Protein AF-A0A091C9T3-F1 (afdb_monomer_lite)

Structure (mmCIF, N/CA/C/O backbone):
data_AF-A0A091C9T3-F1
#
_entry.id   AF-A0A091C9T3-F1
#
loop_
_atom_site.group_PDB
_atom_site.id
_atom_site.type_symbol
_atom_site.label_atom_id
_atom_site.label_alt_id
_atom_site.label_comp_id
_atom_site.label_asym_id
_atom_site.label_entity_id
_atom_site.label_seq_id
_atom_site.pdbx_PDB_ins_code
_atom_site.Cartn_x
_atom_site.Cartn_y
_atom_site.Cartn_z
_atom_site.occupancy
_atom_site.B_iso_or_equiv
_atom_site.auth_seq_id
_atom_site.auth_comp_id
_atom_site.auth_asym_id
_atom_site.auth_atom_id
_atom_site.pdbx_PDB_model_num
ATOM 1 N N . MET A 1 1 ? -3.508 -20.412 -16.069 1.00 38.66 1 MET A N 1
ATOM 2 C CA . MET A 1 1 ? -4.031 -19.136 -16.592 1.00 38.66 1 MET A CA 1
ATOM 3 C C . MET A 1 1 ? -3.757 -18.100 -15.529 1.00 38.66 1 MET A C 1
ATOM 5 O O . MET A 1 1 ? -4.199 -18.280 -14.404 1.00 38.66 1 MET A O 1
ATO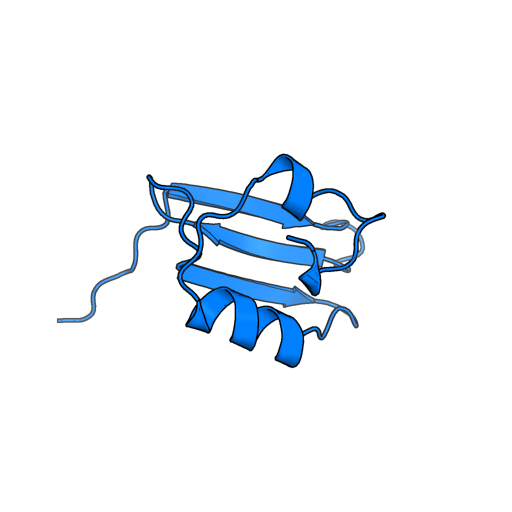M 9 N N . GLU A 1 2 ? -2.907 -17.134 -15.850 1.00 40.16 2 GLU A N 1
ATOM 10 C CA . GLU A 1 2 ? -2.441 -16.099 -14.931 1.00 40.16 2 GLU A CA 1
ATOM 11 C C . GLU A 1 2 ? -3.604 -15.145 -14.637 1.00 40.16 2 GLU A C 1
ATOM 13 O O . GLU A 1 2 ? -4.132 -14.506 -15.546 1.00 40.16 2 GLU A O 1
ATOM 18 N N . HIS A 1 3 ? -4.055 -15.094 -13.382 1.00 46.03 3 HIS A N 1
ATOM 19 C CA . HIS A 1 3 ? -4.996 -14.069 -12.952 1.00 46.03 3 HIS A CA 1
ATOM 20 C C . HIS A 1 3 ? -4.241 -12.743 -12.914 1.00 46.03 3 HIS A C 1
ATOM 22 O O . HIS A 1 3 ? -3.405 -12.531 -12.036 1.00 46.03 3 HIS A O 1
ATOM 28 N N . ALA A 1 4 ? -4.527 -11.848 -13.859 1.00 47.00 4 ALA A N 1
ATOM 29 C CA . ALA A 1 4 ? -4.299 -10.435 -13.611 1.00 47.00 4 ALA A CA 1
ATOM 30 C C . ALA A 1 4 ? -5.115 -10.092 -12.361 1.00 47.00 4 ALA A C 1
ATOM 32 O O . ALA A 1 4 ? -6.345 -10.178 -12.372 1.00 47.00 4 ALA A O 1
ATOM 33 N N . VAL A 1 5 ? -4.427 -9.823 -11.254 1.00 63.09 5 VAL A N 1
ATOM 34 C CA . VAL A 1 5 ? -5.072 -9.371 -10.028 1.00 63.09 5 VAL A CA 1
ATOM 35 C C . VAL A 1 5 ? -5.532 -7.946 -10.316 1.00 63.09 5 VAL A C 1
ATOM 37 O O . VAL A 1 5 ? -4.736 -7.011 -10.262 1.00 63.09 5 VAL A O 1
ATOM 40 N N . ASN A 1 6 ? -6.783 -7.796 -10.749 1.00 77.88 6 ASN A N 1
ATOM 41 C CA . ASN A 1 6 ? -7.383 -6.482 -10.922 1.00 77.88 6 ASN A CA 1
ATOM 42 C C . ASN A 1 6 ? -7.469 -5.848 -9.531 1.00 77.88 6 ASN A C 1
ATOM 44 O O . ASN A 1 6 ? -8.150 -6.378 -8.655 1.00 77.88 6 ASN A O 1
ATOM 48 N N . TRP A 1 7 ? -6.730 -4.762 -9.322 1.00 89.88 7 TRP A N 1
ATOM 49 C CA . TRP A 1 7 ? -6.896 -3.918 -8.145 1.00 89.88 7 TRP A CA 1
ATOM 50 C C . TRP A 1 7 ? -8.028 -2.923 -8.411 1.00 89.88 7 TRP A C 1
ATOM 52 O O . TRP A 1 7 ? -8.234 -2.510 -9.554 1.00 89.88 7 TRP A O 1
ATOM 62 N N . ASP A 1 8 ? -8.756 -2.553 -7.363 1.00 93.00 8 ASP A N 1
ATOM 63 C CA . ASP A 1 8 ? -9.855 -1.590 -7.432 1.00 93.00 8 ASP A CA 1
ATOM 64 C C . ASP A 1 8 ? -9.312 -0.153 -7.417 1.00 93.00 8 ASP A C 1
ATOM 66 O O . ASP A 1 8 ? -9.546 0.631 -8.337 1.00 93.00 8 ASP A O 1
ATOM 70 N N . HIS A 1 9 ? -8.480 0.170 -6.424 1.00 93.12 9 HIS A N 1
ATOM 71 C CA . HIS A 1 9 ? -7.812 1.466 -6.326 1.00 93.12 9 HIS A CA 1
ATOM 72 C C . HIS A 1 9 ? -6.457 1.367 -5.611 1.00 93.12 9 HIS A C 1
ATOM 74 O O . HIS A 1 9 ? -5.962 0.282 -5.288 1.00 93.12 9 HIS A O 1
ATOM 80 N N . THR A 1 10 ? -5.811 2.522 -5.426 1.00 94.12 10 THR A N 1
ATOM 81 C CA . THR A 1 10 ? -4.507 2.625 -4.769 1.00 94.12 10 THR A CA 1
ATOM 82 C C . THR A 1 10 ? -4.538 3.602 -3.606 1.00 94.12 10 THR A C 1
ATOM 84 O O . THR A 1 10 ? -4.990 4.732 -3.784 1.00 94.12 10 THR A O 1
ATOM 87 N N . CYS A 1 11 ? -3.948 3.214 -2.477 1.00 93.38 11 CYS A N 1
ATOM 88 C CA . CYS A 1 11 ? -3.673 4.111 -1.354 1.00 93.38 11 CYS 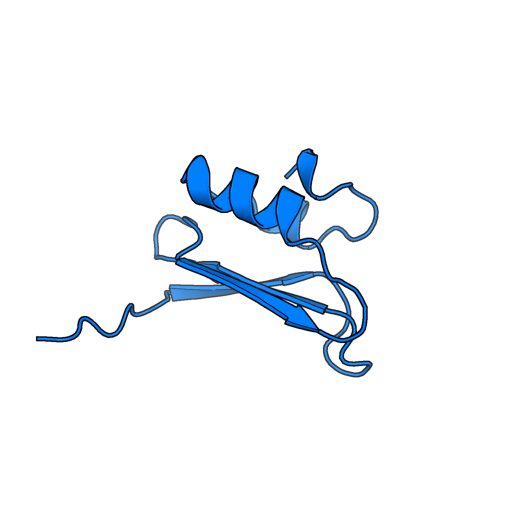A CA 1
ATOM 89 C C . CYS A 1 11 ? -2.221 4.587 -1.444 1.00 93.38 11 CYS A C 1
ATOM 91 O O . CYS A 1 11 ? -1.309 3.773 -1.647 1.00 93.38 11 CYS A O 1
ATOM 93 N N . VAL A 1 12 ? -1.980 5.889 -1.288 1.00 93.00 12 VAL A N 1
ATOM 94 C CA . VAL A 1 12 ? -0.644 6.478 -1.479 1.00 93.00 12 VAL A CA 1
ATOM 95 C C . VAL A 1 12 ? -0.165 7.164 -0.211 1.00 93.00 12 VAL A C 1
ATOM 97 O O . VAL A 1 12 ? -0.686 8.189 0.211 1.00 93.00 12 VAL A O 1
ATOM 100 N N . ARG A 1 13 ? 0.917 6.639 0.357 1.00 91.50 13 ARG A N 1
ATOM 101 C CA . ARG A 1 13 ? 1.611 7.220 1.502 1.00 91.50 13 ARG A CA 1
ATOM 102 C C . ARG A 1 13 ? 2.903 7.878 1.043 1.00 91.50 13 ARG A C 1
ATOM 104 O O . ARG A 1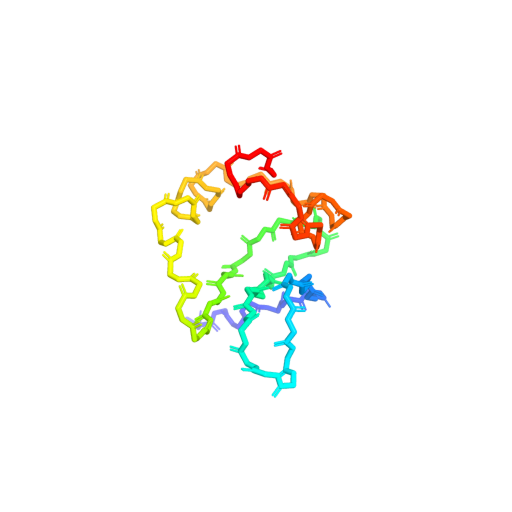 13 ? 3.794 7.195 0.539 1.00 91.50 13 ARG A O 1
ATOM 111 N N . GLY A 1 14 ? 3.063 9.175 1.277 1.00 90.38 14 GLY A N 1
ATOM 112 C CA . GLY A 1 14 ? 4.244 9.916 0.825 1.00 90.38 14 GLY A CA 1
ATOM 113 C C . GLY A 1 14 ? 3.959 10.801 -0.377 1.00 90.38 14 GLY A C 1
ATOM 114 O O . GLY A 1 14 ? 2.825 11.196 -0.618 1.00 90.38 14 GLY A O 1
ATOM 115 N N . ASP A 1 15 ? 5.008 11.112 -1.130 1.00 89.06 15 ASP A N 1
ATOM 116 C CA . ASP A 1 15 ? 4.930 12.027 -2.265 1.00 89.06 15 ASP A CA 1
ATOM 117 C C . ASP A 1 15 ? 5.444 11.354 -3.544 1.00 89.06 15 ASP A C 1
ATOM 119 O O . ASP A 1 15 ? 6.579 10.868 -3.623 1.00 89.06 15 ASP A O 1
ATOM 123 N N . LEU A 1 16 ? 4.578 11.323 -4.559 1.00 88.50 16 LEU A N 1
ATOM 124 C CA . LEU A 1 16 ? 4.869 10.766 -5.878 1.00 88.50 16 LEU A CA 1
ATOM 125 C C . LEU A 1 16 ? 5.837 11.650 -6.678 1.00 88.50 16 LEU A C 1
ATOM 127 O O . LEU A 1 16 ? 6.620 11.130 -7.473 1.00 88.50 16 LEU A O 1
ATOM 131 N N . THR A 1 17 ? 5.845 12.963 -6.433 1.00 89.88 17 THR A N 1
ATOM 132 C CA . THR A 1 17 ? 6.691 13.945 -7.131 1.00 89.88 17 THR A CA 1
ATOM 133 C C . THR A 1 17 ? 8.159 13.737 -6.783 1.00 89.88 17 THR A C 1
ATOM 135 O O . THR A 1 17 ? 9.010 13.619 -7.665 1.00 89.88 17 THR A O 1
ATOM 138 N N . THR A 1 18 ? 8.462 13.607 -5.489 1.00 85.94 18 THR A N 1
ATOM 139 C CA . THR A 1 18 ? 9.808 13.279 -4.988 1.00 85.94 18 THR A CA 1
ATOM 140 C C . THR A 1 18 ? 10.124 11.780 -5.044 1.00 85.94 18 THR A C 1
ATOM 142 O O . THR A 1 18 ? 11.242 11.360 -4.722 1.00 85.94 18 THR A O 1
ATOM 145 N N . ARG A 1 19 ? 9.156 10.956 -5.476 1.00 83.94 19 ARG A N 1
ATOM 146 C CA . ARG A 1 19 ? 9.225 9.487 -5.553 1.00 83.94 19 ARG A CA 1
ATOM 147 C C . ARG A 1 19 ? 9.556 8.818 -4.212 1.00 83.94 19 ARG A C 1
ATOM 149 O O . ARG A 1 19 ? 9.977 7.664 -4.189 1.00 83.94 19 ARG A O 1
ATOM 156 N N . LYS A 1 20 ? 9.361 9.514 -3.090 1.00 89.19 20 LYS A N 1
ATOM 157 C CA . LYS A 1 20 ? 9.509 8.964 -1.740 1.00 89.19 20 LYS A CA 1
ATOM 158 C C . LYS A 1 20 ? 8.129 8.571 -1.232 1.00 89.19 20 LYS A C 1
ATOM 160 O O . LYS A 1 20 ? 7.486 9.300 -0.478 1.00 89.19 20 LYS A O 1
ATOM 165 N N . CYS A 1 21 ? 7.667 7.417 -1.697 1.00 89.94 21 CYS A N 1
ATOM 166 C CA . CYS A 1 21 ? 6.303 6.959 -1.477 1.00 89.94 21 CYS A CA 1
ATOM 167 C C . CYS A 1 21 ? 6.231 5.455 -1.207 1.00 89.94 21 CYS A C 1
ATOM 169 O O . CYS A 1 21 ? 7.164 4.699 -1.498 1.00 89.94 21 CYS A O 1
ATOM 171 N N . THR A 1 22 ? 5.106 5.057 -0.632 1.00 91.06 22 THR A N 1
ATOM 172 C CA . THR A 1 22 ? 4.638 3.685 -0.496 1.00 91.06 22 THR A CA 1
ATOM 173 C C . THR A 1 22 ? 3.230 3.629 -1.080 1.00 91.06 22 THR A C 1
ATOM 175 O O . THR A 1 22 ? 2.388 4.450 -0.725 1.00 91.06 22 THR A O 1
ATOM 178 N N . ILE A 1 23 ? 2.979 2.691 -1.987 1.00 92.06 23 ILE A N 1
ATOM 179 C CA . ILE A 1 23 ? 1.714 2.557 -2.715 1.00 92.06 23 ILE A CA 1
ATOM 180 C C . ILE A 1 23 ? 1.149 1.175 -2.416 1.00 92.06 23 ILE A C 1
ATOM 182 O O . ILE A 1 23 ? 1.825 0.180 -2.684 1.00 92.06 23 ILE A O 1
ATOM 186 N N . ALA A 1 24 ? -0.065 1.114 -1.877 1.00 92.38 24 ALA A N 1
ATOM 187 C CA . ALA A 1 24 ? -0.822 -0.125 -1.753 1.00 92.38 24 ALA A CA 1
ATOM 188 C C . ALA A 1 24 ? -1.816 -0.234 -2.910 1.00 92.38 24 ALA A C 1
ATOM 190 O O . ALA A 1 24 ? -2.562 0.704 -3.165 1.00 92.38 24 ALA A O 1
ATOM 191 N N . TYR A 1 25 ? -1.817 -1.375 -3.588 1.00 93.06 25 TYR A N 1
ATOM 192 C CA . TYR A 1 25 ? -2.834 -1.774 -4.555 1.00 93.06 25 TYR A CA 1
ATOM 193 C C . TYR A 1 25 ? -3.808 -2.676 -3.809 1.00 93.06 25 TYR A C 1
ATOM 195 O O . TYR A 1 25 ? -3.379 -3.700 -3.266 1.00 93.06 25 TYR A O 1
ATOM 203 N N . VAL A 1 26 ? -5.077 -2.287 -3.740 1.00 92.56 26 VAL A N 1
ATOM 204 C CA . VAL A 1 26 ? -6.091 -2.977 -2.931 1.00 92.56 26 VAL A CA 1
ATOM 205 C C . VAL A 1 26 ? -7.226 -3.512 -3.798 1.00 92.56 26 VAL A C 1
ATOM 207 O O . VAL A 1 26 ? -7.445 -3.026 -4.908 1.00 92.56 26 VAL A O 1
ATOM 210 N N . ASP A 1 27 ? -7.917 -4.541 -3.317 1.00 91.88 27 ASP A N 1
ATOM 211 C CA . ASP A 1 27 ? -9.159 -5.022 -3.927 1.00 91.88 27 ASP A CA 1
ATOM 212 C C . ASP A 1 27 ? -10.379 -4.184 -3.499 1.00 91.88 27 ASP A C 1
ATOM 214 O O . ASP A 1 27 ? -10.264 -3.221 -2.739 1.00 91.88 27 ASP A O 1
ATOM 218 N N . GLU A 1 28 ? -11.565 -4.569 -3.974 1.00 91.75 28 GLU A N 1
ATOM 219 C CA . GLU A 1 28 ? -12.845 -3.918 -3.650 1.00 91.75 28 GLU A CA 1
ATOM 220 C C . GLU A 1 28 ? -13.183 -3.911 -2.144 1.00 91.75 28 GLU A C 1
ATOM 222 O O . GLU A 1 28 ? -14.008 -3.118 -1.693 1.00 91.75 28 GLU A O 1
ATOM 227 N N . ASN A 1 29 ? -12.542 -4.777 -1.352 1.00 91.31 29 ASN A N 1
ATOM 228 C CA . ASN A 1 29 ? -12.722 -4.889 0.094 1.00 91.31 29 ASN A CA 1
ATOM 229 C C . ASN A 1 29 ? -11.592 -4.204 0.876 1.00 91.31 29 ASN A C 1
ATOM 231 O O . ASN A 1 29 ? -11.470 -4.420 2.084 1.00 91.31 29 ASN A O 1
ATOM 235 N N . ASN A 1 30 ? -10.765 -3.387 0.213 1.00 91.12 30 ASN A N 1
ATOM 236 C CA . ASN A 1 30 ? -9.586 -2.739 0.788 1.00 91.12 30 ASN A CA 1
ATOM 237 C C . ASN A 1 30 ? -8.515 -3.719 1.302 1.00 91.12 30 ASN A C 1
ATOM 239 O O . ASN A 1 30 ? -7.678 -3.358 2.133 1.00 91.12 30 ASN A O 1
ATOM 243 N N . VAL A 1 31 ? -8.492 -4.963 0.821 1.00 90.94 31 VAL A N 1
ATOM 244 C CA . VAL A 1 31 ? -7.437 -5.924 1.163 1.00 90.94 31 VAL A CA 1
ATOM 245 C C . VAL A 1 31 ? -6.230 -5.679 0.252 1.00 90.94 31 VAL A C 1
ATOM 247 O O . VAL A 1 31 ? -6.384 -5.603 -0.970 1.00 90.94 31 VAL A O 1
ATOM 250 N N . PRO A 1 32 ? -5.007 -5.549 0.798 1.00 90.56 32 PRO A N 1
ATOM 251 C C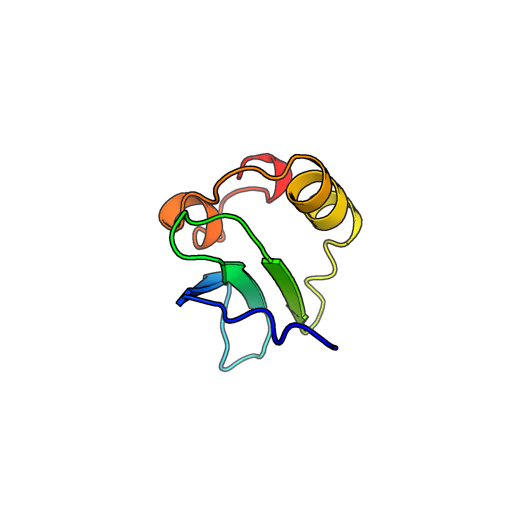A . PRO A 1 32 ? -3.830 -5.288 -0.010 1.00 90.56 32 PRO A CA 1
ATOM 252 C C . PRO A 1 32 ? -3.437 -6.508 -0.838 1.00 90.56 32 PRO A C 1
ATOM 254 O O . PRO A 1 32 ? -3.172 -7.591 -0.319 1.00 90.56 32 PRO A O 1
ATOM 257 N N . LEU A 1 33 ? -3.326 -6.283 -2.142 1.00 91.06 33 LEU A N 1
ATOM 258 C CA . LEU A 1 33 ? -2.874 -7.250 -3.137 1.00 91.06 33 LEU A CA 1
ATOM 259 C C . LEU A 1 33 ? -1.368 -7.123 -3.379 1.00 91.06 33 LEU A C 1
ATOM 261 O O . LEU A 1 33 ? -0.661 -8.115 -3.553 1.00 91.06 33 LEU A O 1
ATOM 265 N N . ALA A 1 34 ? -0.865 -5.889 -3.360 1.00 90.31 34 ALA A N 1
ATOM 266 C CA . ALA A 1 34 ? 0.552 -5.582 -3.476 1.00 90.31 34 ALA A CA 1
ATOM 267 C C . ALA A 1 34 ? 0.879 -4.257 -2.788 1.00 90.31 34 ALA A C 1
ATOM 269 O O . ALA A 1 34 ? 0.070 -3.332 -2.778 1.00 90.31 34 ALA A O 1
ATOM 270 N N . ILE A 1 35 ? 2.101 -4.139 -2.266 1.00 89.69 35 ILE A N 1
ATOM 271 C CA . ILE A 1 35 ? 2.614 -2.880 -1.720 1.00 89.69 35 ILE A CA 1
ATOM 272 C C . ILE A 1 35 ? 3.995 -2.609 -2.314 1.00 89.69 35 ILE A C 1
ATOM 274 O O . ILE A 1 35 ? 4.918 -3.411 -2.158 1.00 89.69 35 ILE A O 1
ATOM 278 N N . LEU A 1 36 ? 4.130 -1.469 -2.992 1.00 88.94 36 LEU A N 1
ATOM 279 C CA . LEU A 1 36 ? 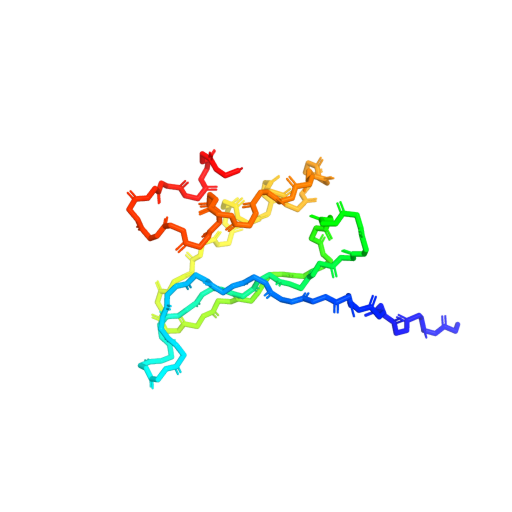5.381 -0.969 -3.559 1.00 88.94 36 LEU A CA 1
ATOM 280 C C . LEU A 1 36 ? 5.944 0.174 -2.718 1.00 88.94 36 LEU A C 1
ATOM 282 O O . LEU A 1 36 ? 5.202 0.970 -2.157 1.00 88.94 36 LEU A O 1
ATOM 286 N N . PHE A 1 37 ? 7.270 0.283 -2.673 1.00 88.00 37 PHE A N 1
ATOM 287 C CA . PHE A 1 37 ? 7.987 1.355 -1.980 1.00 88.00 37 PHE A CA 1
ATOM 288 C C . PHE A 1 37 ? 9.105 1.883 -2.871 1.00 88.00 37 PHE A C 1
ATOM 290 O O . PHE A 1 37 ? 9.807 1.109 -3.525 1.00 88.00 37 PHE A O 1
ATOM 297 N N . ALA A 1 38 ? 9.294 3.198 -2.856 1.00 86.56 38 ALA A N 1
ATOM 298 C CA . ALA A 1 38 ? 10.308 3.893 -3.637 1.00 86.56 38 ALA A CA 1
ATOM 299 C C . ALA A 1 38 ? 11.180 4.806 -2.755 1.00 86.56 38 ALA A C 1
ATOM 301 O O . ALA A 1 38 ? 10.777 5.235 -1.673 1.00 86.56 38 ALA A O 1
ATOM 302 N N . ASN A 1 39 ? 12.409 5.062 -3.217 1.00 79.69 39 ASN A N 1
ATOM 303 C CA . ASN A 1 39 ? 13.387 6.003 -2.650 1.00 79.69 39 ASN A CA 1
ATOM 304 C C . ASN A 1 39 ? 13.525 5.986 -1.116 1.00 79.69 39 ASN A C 1
ATOM 306 O O . ASN A 1 39 ? 13.234 6.964 -0.429 1.00 79.69 39 ASN A O 1
ATOM 310 N N . GLY A 1 40 ? 14.025 4.877 -0.566 1.00 68.62 40 GLY A N 1
ATOM 311 C CA . GLY A 1 40 ? 14.409 4.800 0.850 1.00 68.62 40 GLY A CA 1
ATOM 312 C C . GLY A 1 40 ? 13.268 4.487 1.823 1.00 68.62 40 GLY A C 1
ATOM 313 O O . GLY A 1 40 ? 13.540 4.267 2.998 1.00 68.62 40 GLY A O 1
ATOM 314 N N . ASN A 1 41 ? 12.024 4.348 1.354 1.00 69.50 41 ASN A N 1
ATOM 315 C CA . ASN A 1 41 ? 10.903 3.821 2.147 1.00 69.50 41 ASN A CA 1
ATOM 316 C C . ASN A 1 41 ? 10.901 2.282 2.229 1.00 69.50 41 ASN A C 1
ATOM 318 O O . ASN A 1 41 ? 9.848 1.651 2.214 1.00 69.50 41 ASN A O 1
ATOM 322 N N . ASN A 1 42 ? 12.072 1.643 2.286 1.00 69.25 42 ASN A N 1
ATOM 323 C CA . ASN A 1 42 ? 12.145 0.185 2.331 1.00 69.25 42 ASN A CA 1
ATOM 324 C C . ASN A 1 42 ? 11.633 -0.331 3.686 1.00 69.25 42 ASN A C 1
ATOM 326 O O . ASN A 1 42 ? 12.383 -0.430 4.652 1.00 69.25 42 ASN A O 1
ATOM 330 N N . GLN A 1 43 ? 10.345 -0.663 3.740 1.00 75.81 43 GLN A N 1
ATOM 331 C CA . GLN A 1 43 ? 9.659 -1.165 4.930 1.00 75.81 43 GLN A CA 1
ATOM 332 C C . GLN A 1 43 ? 9.275 -2.640 4.791 1.00 75.81 43 GLN A C 1
ATOM 334 O O . GLN A 1 43 ? 8.247 -3.086 5.299 1.00 75.81 43 GLN A O 1
ATOM 339 N N . ARG A 1 44 ? 10.119 -3.422 4.108 1.00 80.75 44 ARG A N 1
ATOM 340 C CA . ARG A 1 44 ? 9.844 -4.820 3.747 1.00 80.75 44 ARG A CA 1
ATOM 341 C C . ARG A 1 44 ? 9.346 -5.675 4.916 1.00 80.75 44 ARG A C 1
ATOM 343 O O . ARG A 1 44 ? 8.413 -6.444 4.739 1.00 80.75 44 ARG A O 1
ATOM 350 N N . ALA A 1 45 ? 9.929 -5.537 6.108 1.00 83.50 45 ALA A N 1
ATOM 351 C CA . ALA A 1 45 ? 9.512 -6.319 7.273 1.00 83.50 45 ALA A CA 1
ATOM 352 C C . ALA A 1 45 ? 8.095 -5.965 7.765 1.00 83.50 45 ALA A C 1
ATOM 354 O O . ALA A 1 45 ? 7.324 -6.865 8.094 1.00 83.50 45 ALA A O 1
ATOM 355 N N . ALA A 1 46 ? 7.744 -4.676 7.803 1.00 80.88 46 ALA A N 1
ATOM 356 C CA . ALA A 1 46 ? 6.412 -4.224 8.206 1.00 80.88 46 ALA A CA 1
ATOM 357 C C . ALA A 1 46 ? 5.361 -4.605 7.154 1.00 80.88 46 ALA A C 1
ATOM 359 O O . ALA A 1 46 ? 4.313 -5.144 7.493 1.00 80.88 46 ALA A O 1
ATOM 360 N N . VAL A 1 47 ? 5.696 -4.435 5.874 1.00 82.62 47 VAL A N 1
ATOM 361 C CA . VAL A 1 47 ? 4.842 -4.824 4.746 1.00 82.62 47 VAL A CA 1
ATOM 362 C C . VAL A 1 47 ? 4.596 -6.325 4.723 1.00 82.62 47 VAL A C 1
ATOM 364 O O . VAL A 1 47 ? 3.453 -6.740 4.597 1.00 82.62 47 VAL A O 1
ATOM 367 N N . ASN A 1 48 ? 5.628 -7.152 4.911 1.00 84.62 48 ASN A N 1
ATOM 368 C CA . ASN A 1 48 ? 5.452 -8.603 4.961 1.00 84.62 48 ASN A CA 1
ATOM 369 C C . ASN A 1 48 ? 4.481 -9.017 6.073 1.00 84.62 48 ASN A C 1
ATOM 371 O O . ASN A 1 48 ? 3.676 -9.917 5.865 1.00 84.62 48 ASN A O 1
ATOM 375 N N . LYS A 1 49 ? 4.531 -8.356 7.237 1.00 83.00 49 LYS A N 1
ATOM 376 C CA . LYS A 1 49 ? 3.573 -8.602 8.324 1.00 83.00 49 LYS A CA 1
ATOM 377 C C . LYS A 1 49 ? 2.158 -8.168 7.946 1.00 83.00 49 LYS A C 1
ATOM 379 O O . LYS A 1 49 ? 1.223 -8.920 8.198 1.00 83.00 49 LYS A O 1
ATOM 384 N N . LEU A 1 50 ? 2.004 -6.991 7.341 1.00 80.19 50 LEU A N 1
ATOM 385 C CA . LEU A 1 50 ? 0.704 -6.486 6.895 1.00 80.19 50 LEU A CA 1
ATOM 386 C C . LEU A 1 50 ? 0.070 -7.434 5.863 1.00 80.19 50 LEU A C 1
ATOM 388 O O . LEU A 1 50 ? -1.059 -7.880 6.051 1.00 80.19 50 LEU A O 1
ATOM 392 N N . MET A 1 51 ? 0.842 -7.824 4.844 1.00 82.88 51 MET A N 1
ATOM 393 C CA . MET A 1 51 ? 0.424 -8.754 3.791 1.00 82.88 51 MET A CA 1
ATOM 394 C C . MET A 1 51 ? 0.116 -10.156 4.337 1.00 82.88 51 MET A C 1
ATOM 396 O O . MET A 1 51 ? -0.873 -10.759 3.940 1.00 82.88 51 MET A O 1
ATOM 400 N N . ALA A 1 52 ? 0.921 -10.677 5.272 1.00 83.56 52 ALA A N 1
ATOM 401 C CA . ALA A 1 52 ? 0.697 -12.000 5.863 1.00 83.56 52 ALA A CA 1
ATOM 402 C C . ALA A 1 52 ? -0.576 -12.070 6.719 1.00 83.56 52 ALA A C 1
ATOM 404 O O . ALA A 1 52 ? -1.183 -13.131 6.827 1.00 83.56 52 ALA A O 1
ATOM 405 N N . ASN A 1 53 ? -0.984 -10.949 7.318 1.00 78.62 53 ASN A N 1
ATOM 406 C CA . ASN A 1 53 ? -2.210 -10.880 8.104 1.00 78.62 53 ASN A CA 1
ATOM 407 C C . ASN A 1 53 ? -3.471 -10.742 7.235 1.00 78.62 53 ASN A C 1
ATOM 409 O O . ASN A 1 53 ? -4.566 -10.893 7.771 1.00 78.62 53 ASN A O 1
ATOM 413 N N . GLY A 1 54 ? -3.333 -10.421 5.938 1.00 71.38 54 GLY A N 1
ATOM 414 C CA . GLY A 1 54 ? -4.458 -10.237 5.013 1.00 71.38 54 GLY A CA 1
ATOM 415 C C . GLY A 1 54 ? -5.476 -9.195 5.484 1.00 71.38 54 GLY A C 1
ATOM 416 O O . GLY A 1 54 ? -6.662 -9.312 5.188 1.00 71.38 54 GLY A O 1
ATOM 417 N N . LYS A 1 55 ? -5.040 -8.223 6.296 1.00 80.12 55 LYS A N 1
ATOM 418 C CA . LYS A 1 55 ? -5.936 -7.237 6.902 1.00 80.12 55 LYS A CA 1
ATOM 419 C C . LYS A 1 55 ? -6.358 -6.188 5.887 1.00 80.12 55 LYS A C 1
ATOM 421 O O . LYS A 1 55 ? -5.546 -5.733 5.088 1.00 80.12 55 LYS A O 1
ATOM 426 N N . VAL A 1 56 ? -7.613 -5.772 6.009 1.00 89.00 56 VAL A N 1
ATOM 427 C CA . VAL A 1 56 ? -8.158 -4.591 5.342 1.00 89.00 56 VAL A CA 1
ATOM 428 C C . VAL A 1 56 ? -7.331 -3.367 5.734 1.00 89.00 56 VAL A C 1
ATOM 430 O O . VAL A 1 56 ? -7.084 -3.145 6.921 1.00 89.00 56 VAL A O 1
ATOM 433 N N . ILE A 1 57 ? -6.907 -2.589 4.743 1.00 87.50 57 ILE A N 1
ATOM 434 C CA . ILE A 1 57 ? -6.255 -1.301 4.946 1.00 87.50 57 ILE A CA 1
ATOM 435 C C . ILE A 1 57 ? -7.323 -0.245 5.229 1.00 87.50 57 ILE A C 1
ATOM 437 O O . ILE A 1 57 ? -8.236 -0.036 4.433 1.00 87.50 57 ILE A O 1
ATOM 441 N N . ASP A 1 58 ? -7.167 0.479 6.334 1.00 91.00 58 ASP A N 1
ATOM 442 C CA . ASP A 1 58 ? -7.807 1.783 6.486 1.00 91.00 58 ASP A CA 1
ATOM 443 C C . ASP A 1 58 ? -6.990 2.813 5.696 1.00 91.00 58 ASP A C 1
ATOM 445 O O . ASP A 1 58 ? -5.826 3.082 6.012 1.00 91.00 58 ASP A O 1
ATOM 449 N N . GLN A 1 59 ? -7.587 3.367 4.640 1.00 90.88 59 GLN A N 1
ATOM 450 C CA . GLN A 1 59 ? -6.904 4.296 3.745 1.00 90.88 59 GLN A CA 1
ATOM 451 C C . GLN A 1 59 ? -6.378 5.533 4.486 1.00 90.88 59 GLN A C 1
ATOM 453 O O . GLN A 1 59 ? -5.233 5.926 4.274 1.00 90.88 59 GLN A O 1
ATOM 458 N N . ALA A 1 60 ? -7.161 6.120 5.395 1.00 91.62 60 ALA A N 1
ATOM 459 C CA . ALA A 1 60 ? -6.751 7.329 6.103 1.00 91.62 60 ALA A CA 1
ATOM 460 C C . ALA A 1 60 ? -5.555 7.054 7.025 1.00 91.62 60 ALA A C 1
ATOM 462 O O . ALA A 1 60 ? -4.612 7.846 7.078 1.00 91.62 60 ALA A O 1
ATOM 463 N N . LEU A 1 61 ? -5.555 5.905 7.709 1.00 91.19 61 LEU A N 1
ATOM 464 C CA . LEU A 1 61 ? -4.417 5.480 8.529 1.00 91.19 61 LEU A CA 1
ATOM 465 C C . LEU A 1 61 ? -3.180 5.174 7.680 1.00 91.19 61 LEU A C 1
ATOM 467 O O . LEU A 1 61 ? -2.056 5.487 8.083 1.00 91.19 61 LEU A O 1
ATOM 471 N N . PHE A 1 62 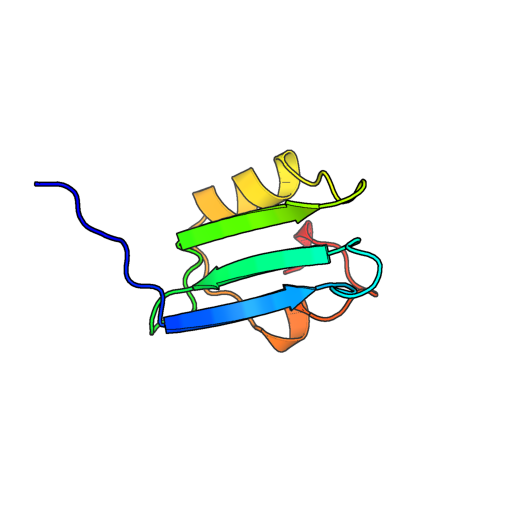? -3.376 4.578 6.504 1.00 91.12 62 PHE A N 1
ATOM 472 C CA . PHE A 1 62 ? -2.285 4.234 5.604 1.00 91.12 62 PHE A CA 1
ATOM 473 C C . PHE A 1 62 ? -1.577 5.467 5.050 1.00 91.12 62 PHE A C 1
ATOM 475 O O . PHE A 1 62 ? -0.343 5.526 5.049 1.00 91.12 62 PHE A O 1
ATOM 482 N N . GLU A 1 63 ? -2.344 6.451 4.592 1.00 92.19 63 GLU A N 1
ATOM 483 C CA . GLU A 1 63 ? -1.832 7.659 3.943 1.00 92.19 63 GLU A CA 1
ATOM 484 C C . GLU A 1 63 ? -1.201 8.645 4.947 1.00 92.19 63 GLU A C 1
ATOM 486 O O . GLU A 1 63 ? -0.339 9.444 4.572 1.00 92.19 63 GLU A O 1
ATOM 491 N N . ASP A 1 64 ? -1.529 8.532 6.241 1.00 91.19 64 ASP A N 1
ATOM 492 C CA . ASP A 1 64 ? -0.983 9.367 7.315 1.00 91.19 64 ASP A CA 1
ATOM 493 C C . ASP A 1 64 ? 0.503 9.088 7.591 1.00 91.19 64 ASP A C 1
ATOM 495 O O . ASP A 1 64 ? 0.885 8.203 8.366 1.00 91.19 64 ASP A O 1
ATOM 499 N N . MET A 1 65 ? 1.360 9.918 6.997 1.00 87.50 65 MET A N 1
ATOM 500 C CA . MET A 1 65 ? 2.814 9.865 7.141 1.00 87.50 65 MET A CA 1
ATOM 501 C C . MET A 1 65 ? 3.339 10.001 8.578 1.00 87.50 65 MET A C 1
ATOM 503 O O . MET A 1 65 ? 4.490 9.626 8.812 1.00 87.50 65 MET A O 1
ATOM 507 N N . SER A 1 66 ? 2.548 10.523 9.518 1.00 89.00 66 SER A N 1
ATOM 508 C CA . SER A 1 66 ? 2.968 10.708 10.912 1.00 89.00 66 SER A CA 1
ATOM 509 C C . SER A 1 66 ? 2.932 9.418 11.741 1.00 89.00 66 SER A C 1
ATOM 511 O O . SER A 1 66 ? 3.600 9.336 12.772 1.00 89.00 66 SER A O 1
ATOM 513 N N . ARG A 1 67 ? 2.205 8.392 11.279 1.00 83.88 67 ARG A N 1
ATOM 514 C CA . ARG A 1 67 ? 2.054 7.093 11.961 1.00 83.88 67 ARG A CA 1
ATOM 515 C C . ARG A 1 67 ? 3.142 6.092 11.602 1.00 83.88 67 ARG A C 1
ATOM 517 O O . ARG A 1 67 ? 3.740 6.182 10.533 1.00 83.88 67 ARG A O 1
ATOM 524 N N . ASN A 1 68 ? 3.380 5.084 12.436 1.00 81.38 68 ASN A N 1
ATOM 525 C CA . ASN A 1 68 ? 4.228 3.963 12.034 1.00 81.38 68 ASN A CA 1
ATOM 526 C C . ASN A 1 68 ? 3.443 2.941 11.220 1.00 81.38 68 ASN A C 1
ATOM 528 O O . ASN A 1 68 ? 2.274 2.674 11.470 1.00 81.38 68 ASN A O 1
ATOM 532 N N . PHE A 1 69 ? 4.125 2.283 10.285 1.00 75.69 69 PHE A N 1
ATOM 533 C CA . PHE A 1 69 ? 3.488 1.310 9.397 1.00 75.69 69 PHE A CA 1
ATOM 534 C C . PHE A 1 69 ? 2.996 0.044 10.112 1.00 75.69 69 PHE A C 1
ATOM 536 O O . PHE A 1 69 ? 2.147 -0.671 9.604 1.00 75.69 69 PHE A O 1
ATOM 543 N N . SER A 1 70 ? 3.524 -0.236 11.306 1.00 75.25 70 SER A N 1
ATOM 544 C CA . SER A 1 70 ? 3.051 -1.316 12.178 1.00 75.25 70 SER A CA 1
ATOM 545 C C . SER A 1 70 ? 1.735 -1.010 12.898 1.00 75.25 70 SER A C 1
ATOM 547 O O . SER A 1 70 ? 1.197 -1.901 13.548 1.00 75.25 70 SER A O 1
ATOM 549 N N . GLU A 1 71 ? 1.278 0.243 12.859 1.00 73.69 71 GLU A N 1
ATOM 550 C CA . GLU A 1 71 ? 0.054 0.729 13.512 1.00 73.69 71 GLU A CA 1
ATOM 551 C C . GLU A 1 71 ? -1.106 0.890 12.517 1.00 73.69 71 GLU A C 1
ATOM 553 O O . GLU A 1 71 ? -2.179 1.354 12.907 1.00 73.69 71 GLU A O 1
ATOM 558 N N . ILE A 1 72 ? -0.856 0.545 11.249 1.00 73.88 72 ILE A N 1
ATOM 559 C CA . ILE A 1 72 ? -1.822 0.516 10.148 1.00 73.88 72 ILE A CA 1
ATOM 560 C C . ILE A 1 72 ? -2.473 -0.869 10.097 1.00 73.88 72 ILE A C 1
ATOM 562 O O . ILE A 1 72 ? -1.746 -1.878 10.276 1.00 73.88 72 ILE A O 1
#

InterPro domains:
  IPR016156 FAD/NAD-linked reductase, dimerisation domain superfamily [G3DSA:3.30.390.30] (3-72)
  IPR016156 FAD/NAD-linked reductase, dimerisation domain superfamily [SSF55424] (3-71)

Radius of gyration: 11.96 Å; chains: 1; bounding box: 27×33×30 Å

Secondary structure (DSSP, 8-state):
--------EEEEEEETTTTEEEEEEE-TTS-EEEEEE-TT---HHHHHHHHHHTPPP-HHHHH-TTS-GGG-

Organism: NCBI:txid1302648

pLDDT: mean 83.36, std 12.12, range [38.66, 94.12]

Sequence (72 aa):
MEHAVNWDHTCVRGDLTTRKCTIAYVDENNVPLAILFANGNNQRAAVNKLMANGKVIDQALFEDMSRNFSEI

Foldseek 3Di:
DDDPPDFPDKQWADDVVVQQIKIFGHHPQQFGPDIDGGDPPPPVVLVVVSNVVSDRDDSVQRRPNVDDSNVD